Protein AF-A0A6P9B3M9-F1 (afdb_monomer_lite)

Radius of gyration: 14.16 Å; chains: 1; bounding box: 29×33×42 Å

Secondary structure (DSSP, 8-state):
-HHHHHHHHHHH-THHHHHTHHHHHHHHT-HHHHHHSHHHHHHHHHHHHHH-STTT-TT--HHHHHHHHHHHHHHHHHHHHS--SSS--SS-HHHHHHHHHHHHHHHHHHHTT--

Structure (mmCIF, N/CA/C/O backbone):
data_AF-A0A6P9B3M9-F1
#
_entry.id   AF-A0A6P9B3M9-F1
#
loop_
_atom_site.group_PDB
_atom_site.id
_atom_site.type_symbol
_atom_site.label_atom_id
_atom_site.label_alt_id
_atom_site.label_comp_id
_atom_site.label_asym_id
_atom_site.label_entity_id
_atom_site.label_seq_id
_atom_site.pdbx_PDB_ins_code
_atom_site.Cartn_x
_atom_site.Cartn_y
_atom_site.Cartn_z
_atom_site.occupancy
_atom_site.B_iso_or_equiv
_atom_site.auth_seq_id
_atom_site.auth_comp_id
_atom_site.auth_asym_id
_atom_site.auth_atom_id
_atom_site.pdbx_PDB_model_num
ATOM 1 N N . VAL A 1 1 ? 3.257 -17.652 -7.568 1.00 60.25 1 VAL A N 1
ATOM 2 C CA . VAL A 1 1 ? 2.588 -18.557 -6.595 1.00 60.25 1 VAL A CA 1
ATOM 3 C C . VAL A 1 1 ? 2.584 -17.976 -5.185 1.00 60.25 1 VAL A C 1
ATOM 5 O O . VAL A 1 1 ? 1.519 -17.870 -4.600 1.00 60.25 1 VAL A O 1
ATOM 8 N N . MET A 1 2 ? 3.729 -17.547 -4.640 1.00 64.69 2 MET A N 1
ATOM 9 C CA . MET A 1 2 ? 3.788 -16.982 -3.279 1.00 64.69 2 MET A CA 1
ATOM 10 C C . MET A 1 2 ? 3.054 -15.631 -3.141 1.00 64.69 2 MET A C 1
ATOM 12 O O . MET A 1 2 ? 2.396 -15.387 -2.139 1.00 64.69 2 MET A O 1
ATOM 16 N N . SER A 1 3 ? 3.087 -14.781 -4.171 1.00 65.94 3 SER A N 1
ATOM 17 C CA . SER A 1 3 ? 2.449 -13.453 -4.155 1.00 65.94 3 SER A CA 1
ATOM 18 C C . SER A 1 3 ? 0.925 -13.525 -3.988 1.00 65.94 3 SER A C 1
ATOM 20 O O . SER A 1 3 ? 0.353 -12.788 -3.195 1.00 65.94 3 SER A O 1
ATOM 22 N N . SER A 1 4 ? 0.264 -14.476 -4.655 1.00 71.69 4 SER A N 1
ATOM 23 C CA . SER A 1 4 ? -1.181 -14.702 -4.514 1.00 71.69 4 SER A CA 1
ATOM 24 C C . SER A 1 4 ? -1.558 -15.312 -3.159 1.00 71.69 4 SER A C 1
ATOM 26 O O . SER A 1 4 ? -2.659 -15.086 -2.668 1.00 71.69 4 SER A O 1
ATOM 28 N N . GLN A 1 5 ? -0.646 -16.058 -2.526 1.00 82.94 5 GLN A N 1
ATOM 29 C CA . GLN A 1 5 ? -0.854 -16.607 -1.181 1.00 82.94 5 GLN A CA 1
ATOM 30 C C . GLN A 1 5 ? -0.875 -15.499 -0.120 1.00 82.94 5 GLN A C 1
ATOM 32 O O . GLN A 1 5 ? -1.612 -15.618 0.853 1.00 82.94 5 GLN A O 1
ATOM 37 N N . LEU A 1 6 ? -0.148 -14.393 -0.332 1.00 83.06 6 LEU A N 1
ATOM 38 C CA . LEU A 1 6 ? -0.166 -13.244 0.579 1.00 83.06 6 LEU A CA 1
ATOM 39 C C . LEU A 1 6 ? -1.572 -12.641 0.709 1.00 83.06 6 LEU A C 1
ATOM 41 O O . LEU A 1 6 ? -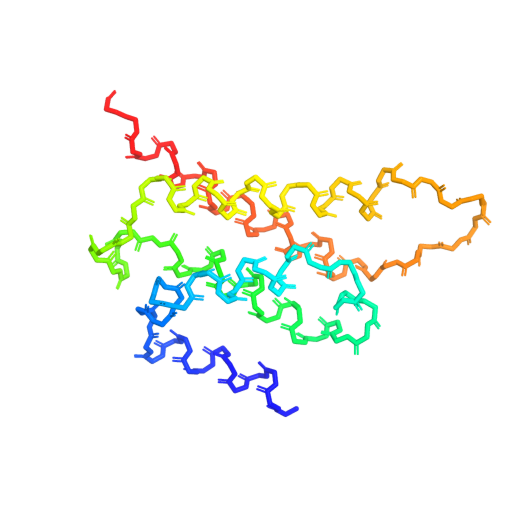2.014 -12.353 1.814 1.00 83.06 6 LEU A O 1
ATOM 45 N N . GLN A 1 7 ? -2.304 -12.507 -0.400 1.00 83.50 7 GLN A N 1
ATOM 46 C CA . GLN A 1 7 ? -3.688 -12.022 -0.361 1.00 83.50 7 GLN A CA 1
ATOM 47 C C . GLN A 1 7 ? -4.606 -12.970 0.410 1.00 83.50 7 GLN A C 1
ATOM 49 O O . GLN A 1 7 ? -5.428 -12.517 1.201 1.00 83.50 7 GLN A O 1
ATOM 54 N N . VAL A 1 8 ? -4.456 -14.282 0.208 1.00 87.81 8 VAL A N 1
ATOM 55 C CA . VAL A 1 8 ? -5.232 -15.288 0.947 1.00 87.81 8 VAL A CA 1
ATOM 56 C C . VAL A 1 8 ? -4.920 -15.213 2.442 1.00 87.81 8 VAL A C 1
ATOM 58 O O . VAL A 1 8 ? -5.843 -15.216 3.255 1.00 87.81 8 VAL A O 1
ATOM 61 N N . LEU A 1 9 ? -3.642 -15.072 2.797 1.00 88.62 9 LEU A N 1
ATOM 62 C CA . LEU A 1 9 ? -3.191 -14.938 4.177 1.00 88.62 9 LEU A CA 1
ATOM 63 C C . LEU A 1 9 ? -3.758 -13.674 4.834 1.00 88.62 9 LEU A C 1
ATOM 65 O O . LEU A 1 9 ? -4.372 -13.769 5.892 1.00 88.62 9 LEU A O 1
ATOM 69 N N . CYS A 1 10 ? -3.616 -12.507 4.200 1.00 88.75 10 CYS A N 1
ATOM 70 C CA . CYS A 1 10 ? -4.155 -11.253 4.732 1.00 88.75 10 CYS A CA 1
ATOM 71 C C . CYS A 1 10 ? -5.688 -11.267 4.801 1.00 88.75 10 CYS A C 1
ATOM 73 O O . CYS A 1 10 ? -6.262 -10.664 5.698 1.00 88.75 10 CYS A O 1
ATOM 75 N N . LYS A 1 11 ? -6.368 -12.004 3.916 1.00 89.75 11 LYS A N 1
ATOM 76 C CA . LYS A 1 11 ? -7.819 -12.201 4.013 1.00 89.75 11 LYS A CA 1
ATOM 77 C C . LYS A 1 11 ? -8.220 -13.022 5.24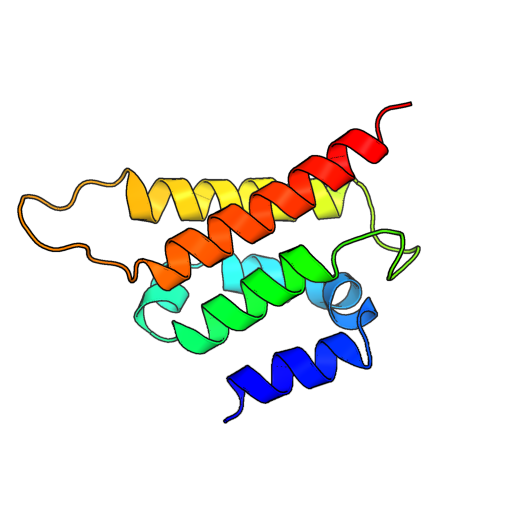2 1.00 89.75 11 LYS A C 1
ATO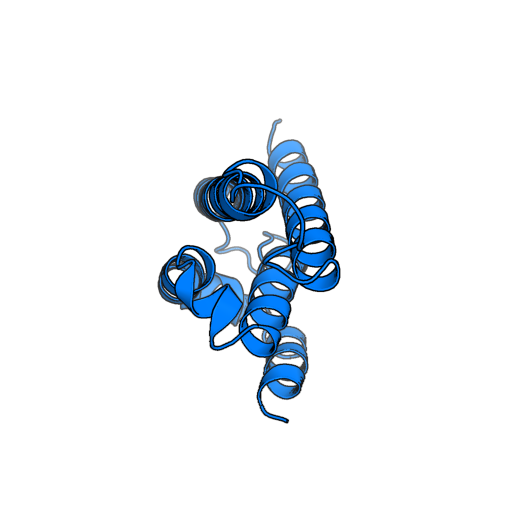M 79 O O . LYS A 1 11 ? -9.266 -12.758 5.825 1.00 89.75 11 LYS A O 1
ATOM 84 N N . GLN A 1 12 ? -7.425 -14.022 5.618 1.00 92.44 12 GLN A N 1
ATOM 85 C CA . GLN A 1 12 ? -7.673 -14.845 6.809 1.00 92.44 12 GLN A CA 1
ATOM 86 C C . GLN A 1 12 ? -7.242 -14.142 8.102 1.00 92.44 12 GLN A C 1
ATOM 88 O O . GLN A 1 12 ? -7.894 -14.290 9.133 1.00 92.44 12 GLN A O 1
ATOM 93 N N . HIS A 1 13 ? -6.168 -13.357 8.035 1.00 92.81 13 HIS A N 1
ATOM 94 C CA . HIS A 1 13 ? -5.548 -12.683 9.171 1.00 92.81 13 HIS A CA 1
ATOM 95 C C . HIS A 1 13 ? -5.227 -11.221 8.817 1.00 92.81 13 HIS A C 1
ATOM 97 O O . HIS A 1 13 ? -4.059 -10.866 8.635 1.00 92.81 13 HIS A O 1
ATOM 103 N N . PRO A 1 14 ? -6.245 -10.349 8.705 1.00 91.75 14 PRO A N 1
ATOM 104 C CA . PRO A 1 14 ? -6.045 -8.966 8.265 1.00 91.75 14 PRO A CA 1
ATOM 105 C C . PRO A 1 14 ? -5.236 -8.131 9.268 1.00 91.75 14 PRO A C 1
ATOM 107 O O . PRO A 1 14 ? -4.547 -7.192 8.870 1.00 91.75 14 PRO A O 1
ATOM 110 N N . SER A 1 15 ? -5.222 -8.531 10.544 1.00 92.25 15 SER A N 1
ATOM 111 C CA . SER A 1 15 ? -4.377 -7.946 11.592 1.00 92.25 15 SER A CA 1
ATOM 112 C C . SER A 1 15 ? -2.883 -7.979 11.261 1.00 92.25 15 SER A C 1
ATOM 114 O O . SER A 1 15 ? -2.144 -7.112 11.721 1.00 92.25 15 SER A O 1
ATOM 116 N N . LEU A 1 16 ? -2.425 -8.915 10.419 1.00 93.94 16 LEU A N 1
ATOM 117 C CA . LEU A 1 16 ? -1.017 -9.008 10.019 1.00 93.94 16 LEU A CA 1
ATOM 118 C C . LEU A 1 16 ? -0.512 -7.733 9.335 1.00 93.94 16 LEU A C 1
ATOM 120 O O . LEU A 1 16 ? 0.663 -7.404 9.464 1.00 93.94 16 LEU A O 1
ATOM 124 N N . VAL A 1 17 ? -1.379 -6.998 8.631 1.00 94.31 17 VAL A N 1
ATOM 125 C CA . VAL A 1 17 ? -0.995 -5.732 7.983 1.00 94.31 17 VAL A CA 1
ATOM 126 C C . VAL A 1 17 ? -0.654 -4.658 9.018 1.00 94.31 17 VAL A C 1
ATOM 128 O O . VAL A 1 17 ? 0.266 -3.866 8.815 1.00 94.31 17 VAL A O 1
ATOM 131 N N . VAL A 1 18 ? -1.357 -4.664 10.149 1.00 93.44 18 VAL A N 1
ATOM 132 C CA . VAL A 1 18 ? -1.136 -3.735 11.261 1.00 93.44 18 VAL A CA 1
ATOM 133 C C . VAL A 1 18 ? 0.046 -4.184 12.116 1.00 93.44 18 VAL A C 1
ATOM 135 O O . VAL A 1 18 ? 0.880 -3.360 12.484 1.00 93.44 18 VAL A O 1
ATOM 138 N N . GLU A 1 19 ? 0.168 -5.484 12.386 1.00 93.75 19 GLU A N 1
ATOM 139 C CA . GLU A 1 19 ? 1.269 -6.054 13.175 1.00 93.75 19 GLU A CA 1
ATOM 140 C C . GLU A 1 19 ? 2.629 -5.921 12.482 1.00 93.75 19 GLU A C 1
ATOM 142 O O . GLU A 1 19 ? 3.631 -5.617 13.128 1.00 93.75 19 GLU A O 1
ATOM 147 N N . LEU A 1 20 ? 2.674 -6.120 11.162 1.00 95.06 20 LEU A N 1
ATOM 148 C CA . LEU A 1 20 ? 3.905 -6.083 10.369 1.00 95.06 20 LEU A CA 1
ATOM 149 C C . LEU A 1 20 ? 4.147 -4.727 9.701 1.00 95.06 20 LEU A C 1
ATOM 151 O O . LEU A 1 20 ? 4.948 -4.636 8.768 1.00 95.06 20 LEU A O 1
ATOM 155 N N . SER A 1 21 ? 3.478 -3.664 10.150 1.00 94.50 21 SER A N 1
ATOM 156 C CA . SER A 1 21 ? 3.437 -2.404 9.404 1.00 94.50 21 SER A CA 1
ATOM 157 C C . SER A 1 21 ? 4.809 -1.824 9.104 1.00 94.50 21 SER A C 1
ATOM 159 O O . SER A 1 21 ? 5.029 -1.340 8.003 1.00 94.50 21 SER A O 1
ATOM 161 N N . LYS A 1 22 ? 5.754 -1.916 10.046 1.00 95.56 22 LYS A N 1
ATOM 162 C CA . LYS A 1 22 ? 7.123 -1.432 9.850 1.00 95.56 22 LYS A CA 1
ATOM 163 C C . LYS A 1 22 ? 7.804 -2.140 8.675 1.00 95.56 22 LYS A C 1
ATOM 165 O O . LYS A 1 22 ? 8.321 -1.486 7.778 1.00 95.56 22 LYS A O 1
ATOM 170 N N . THR A 1 23 ? 7.752 -3.469 8.652 1.00 96.50 23 THR A N 1
ATOM 171 C CA . THR A 1 23 ? 8.332 -4.277 7.571 1.00 96.50 23 THR A CA 1
ATOM 172 C C . THR A 1 23 ? 7.632 -4.015 6.241 1.00 96.50 23 THR A C 1
ATOM 174 O O . THR A 1 23 ? 8.283 -3.951 5.199 1.00 96.50 23 THR A O 1
ATOM 177 N N . LEU A 1 24 ? 6.308 -3.841 6.266 1.00 96.56 24 LEU A N 1
ATOM 178 C CA . LEU A 1 24 ? 5.535 -3.528 5.068 1.00 96.56 24 LEU A CA 1
ATOM 179 C C . LEU A 1 24 ? 5.874 -2.137 4.522 1.00 96.56 24 LEU A C 1
ATOM 181 O O . LEU A 1 24 ? 6.069 -2.026 3.317 1.00 96.56 24 LEU A O 1
ATOM 185 N N . LEU A 1 25 ? 6.022 -1.128 5.387 1.00 96.94 25 LEU A N 1
ATOM 186 C CA . LEU A 1 25 ? 6.442 0.232 5.031 1.00 96.94 25 LEU A CA 1
ATOM 187 C C . LEU A 1 25 ? 7.835 0.250 4.401 1.00 96.94 25 LEU A C 1
ATOM 189 O O . LEU A 1 25 ? 8.015 0.821 3.327 1.00 96.94 25 LEU A O 1
ATOM 193 N N . GLU A 1 26 ? 8.810 -0.410 5.031 1.00 97.25 26 GLU A N 1
ATOM 194 C CA . GLU A 1 26 ? 10.177 -0.529 4.502 1.00 97.25 26 GLU A CA 1
ATOM 195 C C . GLU A 1 26 ? 10.174 -1.185 3.112 1.00 97.25 26 GLU A C 1
ATOM 197 O O . GLU A 1 26 ? 10.825 -0.713 2.174 1.00 97.25 26 GLU A O 1
ATOM 202 N N . PHE A 1 27 ? 9.391 -2.255 2.949 1.00 97.44 27 PHE A N 1
ATOM 203 C CA . PHE A 1 27 ? 9.274 -2.950 1.674 1.00 97.44 27 PHE A CA 1
ATOM 204 C C . PHE A 1 27 ? 8.584 -2.096 0.600 1.00 97.44 27 PHE A C 1
ATOM 206 O O . PHE A 1 27 ? 9.085 -2.025 -0.529 1.00 97.44 27 PHE A O 1
ATOM 213 N N . SER A 1 28 ? 7.458 -1.455 0.931 1.00 96.75 28 SER A N 1
ATOM 214 C CA . SER A 1 28 ? 6.666 -0.654 -0.008 1.00 96.75 28 SER A CA 1
ATOM 215 C C . SER A 1 28 ? 7.329 0.673 -0.370 1.00 96.75 28 SER A C 1
ATOM 217 O O . SER A 1 28 ? 7.103 1.162 -1.473 1.00 96.75 28 SER A O 1
ATOM 219 N N . GLY A 1 29 ? 8.169 1.220 0.512 1.00 96.31 29 GLY A N 1
ATOM 220 C CA . GLY A 1 29 ? 8.945 2.447 0.300 1.00 96.31 29 GLY A CA 1
ATOM 221 C C . GLY A 1 29 ? 10.265 2.256 -0.457 1.00 96.31 29 GLY A C 1
ATOM 222 O O . GLY A 1 29 ? 11.056 3.186 -0.553 1.00 96.31 29 GLY A O 1
ATOM 223 N N . THR A 1 30 ? 10.548 1.056 -0.974 1.00 94.88 30 THR A N 1
ATOM 224 C CA . THR A 1 30 ? 11.800 0.762 -1.685 1.00 94.88 30 THR A CA 1
ATOM 225 C C . THR A 1 30 ? 11.559 0.601 -3.189 1.00 94.88 30 THR A C 1
ATOM 227 O O . THR A 1 30 ? 11.004 -0.401 -3.643 1.00 94.88 30 THR A O 1
ATOM 230 N N . VAL A 1 31 ? 12.063 1.538 -3.996 1.00 90.56 31 VAL A N 1
ATOM 231 C CA . VAL A 1 31 ? 11.893 1.583 -5.469 1.00 90.56 31 VAL A CA 1
ATOM 232 C C . VAL A 1 31 ? 12.384 0.327 -6.176 1.00 90.56 31 VAL A C 1
ATOM 234 O O . VAL A 1 31 ? 11.742 -0.167 -7.105 1.00 90.56 31 VAL A O 1
ATOM 237 N N . SER A 1 32 ? 13.510 -0.234 -5.735 1.00 91.31 32 SER A N 1
ATOM 238 C CA . SER A 1 32 ? 14.064 -1.442 -6.351 1.00 91.31 32 SER A CA 1
ATOM 239 C C . SER A 1 32 ? 13.138 -2.654 -6.202 1.00 91.31 32 SER A C 1
ATOM 241 O O . SER A 1 32 ? 13.178 -3.544 -7.054 1.00 91.31 32 SER A O 1
ATOM 243 N N . ASN A 1 33 ? 12.250 -2.691 -5.197 1.00 94.81 33 ASN A N 1
ATOM 244 C CA . ASN A 1 33 ? 11.252 -3.757 -5.060 1.00 94.81 33 ASN A CA 1
ATOM 245 C C . ASN A 1 33 ? 10.169 -3.676 -6.143 1.00 94.81 33 ASN A C 1
ATOM 247 O O . ASN A 1 33 ? 9.660 -4.719 -6.544 1.00 94.81 33 ASN A O 1
ATOM 251 N N . ILE A 1 34 ? 9.868 -2.488 -6.676 1.00 92.69 34 ILE A N 1
ATOM 252 C CA . ILE A 1 34 ? 8.949 -2.348 -7.815 1.00 92.69 34 ILE A CA 1
ATOM 253 C C . ILE A 1 34 ? 9.538 -3.046 -9.044 1.00 92.69 34 ILE A C 1
ATOM 255 O O . ILE A 1 34 ? 8.838 -3.772 -9.737 1.00 92.69 34 ILE A O 1
ATOM 259 N N . GLN A 1 35 ? 10.840 -2.875 -9.282 1.00 89.12 35 GLN A N 1
ATOM 260 C CA . GLN A 1 35 ? 11.521 -3.414 -10.466 1.00 89.12 35 GLN A CA 1
ATOM 261 C C . GLN A 1 35 ? 11.851 -4.905 -10.331 1.00 89.12 35 GLN A C 1
ATOM 263 O O . GLN A 1 35 ? 11.740 -5.660 -11.289 1.00 89.12 35 GLN A O 1
ATOM 268 N N . THR A 1 36 ? 12.285 -5.334 -9.144 1.00 91.88 36 THR A N 1
ATOM 269 C CA . THR A 1 36 ? 12.796 -6.699 -8.921 1.00 91.88 36 THR A CA 1
ATOM 270 C C . THR A 1 36 ? 11.740 -7.666 -8.393 1.00 91.88 36 THR A C 1
ATOM 272 O O . THR A 1 36 ? 11.921 -8.879 -8.487 1.00 91.88 36 THR A O 1
ATOM 275 N N . LYS A 1 37 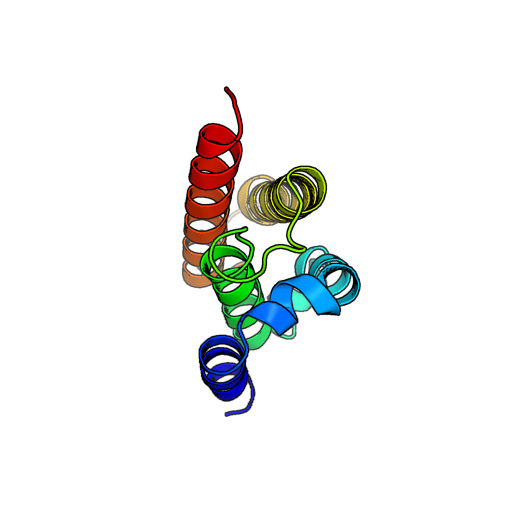? 10.649 -7.152 -7.810 1.00 94.50 37 LYS A N 1
ATOM 276 C CA . LYS A 1 37 ? 9.617 -7.934 -7.113 1.00 94.50 37 LYS A CA 1
ATOM 277 C C . LYS A 1 37 ? 8.209 -7.403 -7.412 1.00 94.50 37 LYS A C 1
ATOM 279 O O . LYS A 1 37 ? 7.361 -7.425 -6.522 1.00 94.50 37 LYS A O 1
ATOM 284 N N . GLU A 1 38 ? 7.955 -6.954 -8.647 1.00 93.25 38 GLU A N 1
ATOM 285 C CA . GLU A 1 38 ? 6.726 -6.239 -9.046 1.00 93.25 38 GLU A CA 1
ATOM 286 C C . GLU A 1 38 ? 5.441 -6.916 -8.547 1.00 93.25 38 GLU A C 1
ATOM 288 O O . GLU A 1 38 ? 4.615 -6.281 -7.895 1.00 93.25 38 GLU A O 1
ATOM 293 N N . ASP A 1 39 ? 5.280 -8.222 -8.789 1.00 93.62 39 ASP A N 1
ATOM 294 C CA . ASP A 1 39 ? 4.085 -8.932 -8.336 1.00 93.62 39 ASP A CA 1
ATOM 295 C C . ASP A 1 39 ? 3.951 -8.884 -6.814 1.00 93.62 39 ASP A C 1
ATOM 297 O O . ASP A 1 39 ? 2.880 -8.569 -6.306 1.00 93.62 39 ASP A O 1
ATOM 301 N N . LEU A 1 40 ? 5.012 -9.169 -6.056 1.00 94.81 40 LEU A N 1
ATOM 302 C CA . LEU A 1 40 ? 4.938 -9.111 -4.595 1.00 94.81 40 LEU A CA 1
ATOM 303 C C . LEU A 1 40 ? 4.633 -7.687 -4.111 1.00 94.81 40 LEU A C 1
ATOM 305 O O . LEU A 1 40 ? 3.801 -7.522 -3.223 1.00 94.81 40 LEU A O 1
ATOM 309 N N . TYR A 1 41 ? 5.242 -6.679 -4.738 1.00 95.81 41 TYR A N 1
ATOM 310 C CA . TYR A 1 41 ? 4.963 -5.267 -4.488 1.00 95.81 41 TYR A CA 1
ATOM 311 C C . TYR A 1 41 ? 3.480 -4.942 -4.653 1.00 95.81 41 TYR A C 1
ATOM 313 O O . TYR A 1 41 ? 2.857 -4.419 -3.731 1.00 95.81 41 TYR A O 1
ATOM 321 N N . ILE A 1 42 ? 2.887 -5.347 -5.776 1.00 95.81 42 ILE A N 1
ATOM 322 C CA . ILE A 1 42 ? 1.457 -5.178 -6.046 1.00 95.81 42 ILE A CA 1
ATOM 323 C C . ILE A 1 42 ? 0.601 -5.810 -4.942 1.00 95.81 42 ILE A C 1
ATOM 325 O O . ILE A 1 42 ? -0.336 -5.178 -4.458 1.00 95.81 42 ILE A O 1
ATOM 329 N N . HIS A 1 43 ? 0.904 -7.041 -4.525 1.00 95.38 43 HIS A N 1
ATOM 330 C CA . HIS A 1 43 ? 0.089 -7.728 -3.518 1.00 95.38 43 HIS A CA 1
ATOM 331 C C . HIS A 1 43 ? 0.244 -7.097 -2.125 1.00 95.38 43 HIS A C 1
ATOM 333 O O . HIS A 1 43 ? -0.749 -7.000 -1.406 1.00 95.38 43 HIS A O 1
ATOM 339 N N . VAL A 1 44 ? 1.443 -6.622 -1.766 1.00 96.50 44 VAL A N 1
ATOM 340 C CA . VAL A 1 44 ? 1.688 -5.897 -0.507 1.00 96.50 44 VAL A CA 1
ATOM 341 C C . VAL A 1 44 ? 0.934 -4.569 -0.485 1.00 96.50 44 VAL A C 1
ATOM 343 O O . VAL A 1 44 ? 0.176 -4.324 0.449 1.00 96.50 44 VAL A O 1
ATOM 346 N N . VAL A 1 45 ? 1.083 -3.736 -1.519 1.00 97.31 45 VAL A N 1
ATOM 347 C CA . VAL A 1 45 ? 0.397 -2.434 -1.603 1.00 97.31 45 VAL A CA 1
ATOM 348 C C . VAL A 1 45 ? -1.119 -2.613 -1.595 1.00 97.31 45 VAL A C 1
ATOM 350 O O . VAL A 1 45 ? -1.827 -1.891 -0.893 1.00 97.31 45 VAL A O 1
ATOM 353 N N . TRP A 1 46 ? -1.623 -3.614 -2.319 1.00 96.38 46 TRP A N 1
ATOM 354 C CA . TRP A 1 46 ? -3.041 -3.951 -2.284 1.00 96.38 46 TRP A CA 1
ATOM 355 C C . TRP A 1 46 ? -3.499 -4.336 -0.871 1.00 96.38 46 TRP A C 1
ATOM 357 O O . TRP A 1 46 ? -4.513 -3.821 -0.410 1.00 96.38 46 TRP A O 1
ATOM 367 N N . ALA A 1 47 ? -2.746 -5.187 -0.164 1.00 96.31 47 ALA A N 1
ATOM 368 C CA . ALA A 1 47 ? -3.090 -5.616 1.191 1.00 96.31 47 ALA A CA 1
ATOM 369 C C . ALA A 1 47 ? -3.066 -4.455 2.198 1.00 96.31 47 ALA A C 1
ATOM 371 O O . ALA A 1 47 ? -3.952 -4.380 3.046 1.00 96.31 47 ALA A O 1
ATOM 372 N N . ILE A 1 48 ? -2.111 -3.526 2.074 1.00 96.50 48 ILE A N 1
ATOM 373 C CA . ILE A 1 48 ? -2.077 -2.287 2.867 1.00 96.50 48 ILE A CA 1
ATOM 374 C C . ILE A 1 48 ? -3.365 -1.491 2.636 1.00 96.50 48 ILE A C 1
ATOM 376 O O . ILE A 1 48 ? -4.095 -1.203 3.584 1.00 96.50 48 ILE A O 1
ATOM 380 N N . GLY A 1 49 ? -3.686 -1.194 1.373 1.00 95.94 49 GLY A N 1
ATOM 381 C CA . GLY A 1 49 ? -4.895 -0.453 1.022 1.00 95.94 49 GLY A CA 1
ATOM 382 C C . GLY A 1 49 ? -6.180 -1.154 1.468 1.00 95.94 49 GLY A C 1
ATOM 383 O O . GLY A 1 49 ? -7.138 -0.494 1.857 1.00 95.94 49 GLY A O 1
ATOM 384 N N . GLU A 1 50 ? -6.218 -2.485 1.462 1.00 95.19 50 GLU A N 1
ATOM 385 C CA . GLU A 1 50 ? -7.397 -3.254 1.865 1.00 95.19 50 GLU A CA 1
ATOM 386 C C . GLU A 1 50 ? -7.568 -3.315 3.388 1.00 95.19 50 GLU A C 1
ATOM 388 O O . GLU A 1 50 ? -8.668 -3.059 3.878 1.00 95.19 50 GLU A O 1
ATOM 393 N N . TYR A 1 51 ? -6.496 -3.580 4.140 1.00 94.94 51 TYR A N 1
ATOM 394 C CA . TYR A 1 51 ? -6.598 -4.018 5.537 1.00 94.94 51 TYR A CA 1
ATOM 395 C C . TYR A 1 51 ? -6.032 -3.048 6.578 1.00 94.94 51 TYR A C 1
ATOM 397 O O . TYR A 1 51 ? -6.316 -3.230 7.761 1.00 94.94 51 TYR A O 1
ATOM 405 N N . ALA A 1 52 ? -5.296 -1.998 6.194 1.00 93.44 52 ALA A N 1
ATOM 406 C CA . ALA A 1 52 ? -4.901 -0.939 7.129 1.00 93.44 52 ALA A CA 1
ATOM 407 C C . ALA A 1 52 ? -6.128 -0.082 7.502 1.00 93.44 52 ALA A C 1
ATOM 409 O O . ALA A 1 52 ? -6.426 0.938 6.872 1.00 93.44 52 ALA A O 1
ATOM 410 N N . SER A 1 53 ? -6.913 -0.565 8.464 1.00 89.81 53 SER A N 1
ATOM 411 C CA . SER A 1 53 ? -8.127 0.081 8.958 1.00 89.81 53 SER A CA 1
ATOM 412 C C . SER A 1 53 ? -8.489 -0.414 10.357 1.00 89.81 53 SER A C 1
ATOM 414 O O . SER A 1 53 ? -8.374 -1.605 10.657 1.00 89.81 53 SER A O 1
ATOM 416 N N . VAL A 1 54 ? -9.046 0.488 11.168 1.00 88.06 54 VAL A N 1
ATOM 417 C CA . VAL A 1 54 ? -9.613 0.196 12.496 1.00 88.06 54 VAL A CA 1
ATOM 418 C C . VAL A 1 54 ? -10.728 -0.855 12.473 1.00 88.06 54 VAL A C 1
ATOM 420 O O . VAL A 1 54 ? -10.980 -1.508 13.484 1.00 88.06 54 VAL A O 1
ATOM 423 N N . THR A 1 55 ? -11.392 -1.042 11.326 1.00 87.50 55 THR A N 1
ATOM 424 C CA . THR A 1 55 ? -12.451 -2.051 11.155 1.00 87.50 55 THR A CA 1
ATOM 425 C C . THR A 1 55 ? -11.904 -3.476 11.118 1.00 87.50 55 THR A C 1
ATOM 427 O O . THR A 1 55 ? -12.607 -4.408 11.504 1.00 87.50 55 THR A O 1
ATOM 430 N N . HIS A 1 56 ? -10.651 -3.644 10.687 1.00 88.38 56 HIS A N 1
ATOM 431 C CA . HIS A 1 56 ? -9.978 -4.936 10.589 1.00 88.38 56 HIS A CA 1
ATOM 432 C C . HIS A 1 56 ? -9.110 -5.233 11.815 1.00 88.38 56 HIS A C 1
ATOM 434 O O . HIS A 1 56 ? -8.984 -6.392 12.209 1.00 88.38 56 HIS A O 1
ATOM 440 N N . ASP A 1 57 ? -8.536 -4.200 12.437 1.00 90.25 57 ASP A N 1
ATOM 441 C CA . ASP A 1 57 ? -7.787 -4.316 13.685 1.00 90.25 57 ASP A CA 1
ATOM 442 C C . ASP A 1 57 ? -7.876 -3.016 14.493 1.00 90.25 57 ASP A C 1
ATOM 444 O O . ASP A 1 57 ? -7.454 -1.953 14.039 1.00 90.25 57 ASP A O 1
ATOM 448 N N . LYS A 1 58 ? -8.370 -3.107 15.732 1.00 88.38 58 LYS A N 1
ATOM 449 C CA . LYS A 1 58 ? -8.527 -1.955 16.637 1.00 88.38 58 LYS A CA 1
ATOM 450 C C . LYS A 1 58 ? -7.200 -1.305 17.038 1.00 88.38 58 LYS A C 1
ATOM 452 O O . LYS A 1 58 ? -7.215 -0.191 17.552 1.00 88.38 58 LYS A O 1
ATOM 457 N N . ARG A 1 59 ? -6.071 -1.995 16.847 1.00 91.06 59 ARG A N 1
ATOM 458 C CA . ARG A 1 59 ? -4.723 -1.453 17.079 1.00 91.06 59 ARG A CA 1
ATOM 459 C C . ARG A 1 59 ? -4.260 -0.530 15.953 1.00 91.06 59 ARG A C 1
ATOM 461 O O . ARG A 1 59 ? -3.258 0.153 16.131 1.00 91.06 59 ARG A O 1
ATOM 468 N N . CYS A 1 60 ? -4.950 -0.518 14.809 1.00 90.62 60 CYS A N 1
ATOM 469 C CA . CYS A 1 60 ? -4.620 0.373 13.706 1.00 90.62 60 CYS A CA 1
ATOM 470 C C . CYS A 1 60 ? -4.823 1.827 14.140 1.00 90.62 60 CYS A C 1
ATOM 472 O O . CYS A 1 60 ? -5.909 2.196 14.586 1.00 90.62 60 CYS A O 1
ATOM 474 N N . THR A 1 61 ? -3.787 2.653 14.025 1.00 90.69 61 THR A N 1
ATOM 475 C CA . THR A 1 61 ? -3.856 4.066 14.413 1.00 90.69 61 THR A CA 1
ATOM 476 C C . THR A 1 61 ? -3.953 4.968 13.188 1.00 90.69 61 THR A C 1
ATOM 478 O O . THR A 1 61 ? -3.502 4.619 12.097 1.00 90.69 61 THR A O 1
ATOM 481 N N . VAL A 1 62 ? -4.508 6.167 13.378 1.00 89.94 62 VAL A N 1
ATOM 482 C CA . VAL A 1 62 ? -4.553 7.207 12.334 1.00 89.94 62 VAL A CA 1
ATOM 483 C C . VAL A 1 62 ? -3.147 7.536 11.833 1.00 89.94 62 VAL A C 1
ATOM 485 O O . VAL A 1 62 ? -2.915 7.631 10.634 1.00 89.94 62 VAL A O 1
ATOM 488 N N . GLU A 1 63 ? -2.190 7.640 12.755 1.00 91.00 63 GLU A N 1
ATOM 489 C CA . GLU A 1 63 ? -0.780 7.889 12.449 1.00 91.00 63 GLU A CA 1
ATOM 490 C C . GLU A 1 63 ? -0.190 6.799 11.545 1.00 91.00 63 GLU A C 1
ATOM 492 O O . GLU A 1 63 ? 0.506 7.100 10.578 1.00 91.00 63 GLU A O 1
ATOM 497 N N . GLN A 1 64 ? -0.521 5.531 11.797 1.00 91.38 64 GLN A N 1
ATOM 498 C CA . GLN A 1 64 ? -0.061 4.410 10.981 1.00 91.38 64 GLN A CA 1
ATOM 499 C C . GLN A 1 64 ? -0.686 4.430 9.577 1.00 91.38 64 GLN A C 1
ATOM 501 O O . GLN A 1 64 ? 0.017 4.182 8.598 1.00 91.38 64 GLN A O 1
ATOM 506 N N . ILE A 1 65 ? -1.979 4.761 9.462 1.00 93.62 65 ILE A N 1
ATOM 507 C CA . ILE A 1 65 ? -2.670 4.933 8.171 1.00 93.62 65 ILE A CA 1
ATOM 508 C C . ILE A 1 65 ? -2.027 6.071 7.369 1.00 93.62 65 ILE A C 1
ATOM 510 O O . ILE A 1 65 ? -1.717 5.879 6.193 1.00 93.62 65 ILE A O 1
ATOM 514 N N . ASN A 1 66 ? -1.771 7.216 8.006 1.00 93.88 66 ASN A N 1
ATOM 515 C CA . ASN A 1 66 ? -1.116 8.360 7.367 1.00 93.88 66 ASN A CA 1
ATOM 516 C C . ASN A 1 66 ? 0.318 8.022 6.949 1.00 93.88 66 ASN A C 1
ATOM 518 O O . ASN A 1 66 ? 0.706 8.313 5.828 1.00 93.88 66 ASN A O 1
ATOM 522 N N . THR A 1 67 ? 1.069 7.299 7.781 1.00 95.81 67 THR A N 1
ATOM 523 C CA . THR A 1 67 ? 2.427 6.861 7.422 1.00 95.81 67 THR A CA 1
ATOM 524 C C . THR A 1 67 ? 2.418 5.967 6.176 1.00 95.81 67 THR A C 1
ATOM 526 O O . THR A 1 67 ? 3.268 6.113 5.299 1.00 95.81 67 THR A O 1
ATOM 529 N N . PHE A 1 68 ? 1.450 5.049 6.058 1.00 97.19 68 PHE A N 1
ATOM 530 C CA . PHE A 1 68 ? 1.277 4.277 4.824 1.00 97.19 68 PHE A CA 1
ATOM 531 C C . PHE A 1 68 ? 0.907 5.164 3.638 1.00 97.19 68 PHE A C 1
ATOM 533 O O . PHE A 1 68 ? 1.440 4.954 2.550 1.00 97.19 68 PHE A O 1
ATOM 540 N N . PHE A 1 69 ? 0.009 6.130 3.831 1.00 96.81 69 PHE A N 1
ATOM 541 C CA . PHE A 1 69 ? -0.389 7.060 2.781 1.00 96.81 69 PHE A CA 1
ATOM 542 C C . PHE A 1 69 ? 0.819 7.840 2.252 1.00 96.81 69 PHE A C 1
ATOM 544 O O . PHE A 1 69 ? 1.114 7.749 1.064 1.00 96.81 69 PHE A O 1
ATOM 551 N N . ASP A 1 70 ? 1.566 8.501 3.135 1.00 96.44 70 ASP A N 1
ATOM 552 C CA . ASP A 1 70 ? 2.707 9.349 2.781 1.00 96.44 70 ASP A CA 1
ATOM 553 C C . ASP A 1 70 ? 3.782 8.558 2.023 1.00 96.44 70 ASP A C 1
ATOM 555 O O . ASP A 1 70 ? 4.288 8.997 0.987 1.00 96.44 70 ASP A O 1
ATOM 559 N N . VAL A 1 71 ? 4.106 7.347 2.497 1.00 97.81 71 VAL A N 1
ATOM 560 C CA . VAL A 1 71 ? 5.088 6.481 1.830 1.00 97.81 71 VAL A CA 1
ATOM 561 C C . VAL A 1 71 ? 4.593 6.054 0.451 1.00 97.81 71 VAL A C 1
ATOM 563 O O . VAL A 1 71 ? 5.340 6.152 -0.521 1.00 97.81 71 VAL A O 1
ATOM 566 N N . LEU A 1 72 ? 3.351 5.582 0.325 1.00 97.75 72 LEU A N 1
ATOM 567 C CA . LEU A 1 72 ? 2.825 5.139 -0.970 1.00 97.75 72 LEU A CA 1
ATOM 568 C C . LEU A 1 72 ? 2.639 6.304 -1.954 1.00 97.75 72 LEU A C 1
ATOM 570 O O . LEU A 1 72 ? 2.807 6.109 -3.160 1.00 97.75 72 LEU A O 1
ATOM 574 N N . GLU A 1 73 ? 2.335 7.505 -1.462 1.00 96.38 73 GLU A N 1
ATOM 575 C CA . GLU A 1 73 ? 2.214 8.718 -2.268 1.00 96.38 73 GLU A CA 1
ATOM 576 C C . GLU A 1 73 ? 3.581 9.130 -2.811 1.00 96.38 73 GLU A C 1
ATOM 578 O O . GLU A 1 73 ? 3.719 9.340 -4.019 1.00 96.38 73 GLU A O 1
ATOM 583 N N . ALA A 1 74 ? 4.608 9.141 -1.956 1.00 95.62 74 ALA A N 1
ATOM 584 C CA . ALA A 1 74 ? 5.983 9.398 -2.371 1.00 95.62 74 ALA A CA 1
ATOM 585 C C . ALA A 1 74 ? 6.437 8.407 -3.454 1.00 95.62 74 ALA A C 1
ATOM 587 O O . ALA A 1 74 ? 7.002 8.815 -4.468 1.00 95.62 74 ALA A O 1
ATOM 588 N N . MET A 1 75 ? 6.112 7.120 -3.300 1.00 95.00 75 MET A N 1
ATOM 589 C CA . MET A 1 75 ? 6.428 6.094 -4.298 1.00 95.00 75 MET A CA 1
ATOM 590 C C . MET A 1 75 ? 5.694 6.310 -5.622 1.00 95.00 75 MET A C 1
ATOM 592 O O . MET A 1 75 ? 6.299 6.178 -6.688 1.00 95.00 75 MET A O 1
ATOM 596 N N . LEU A 1 76 ? 4.402 6.648 -5.579 1.00 94.31 76 LEU A N 1
ATOM 597 C CA . LEU A 1 76 ? 3.624 6.958 -6.778 1.00 94.31 76 LEU A CA 1
ATOM 598 C C . LEU A 1 76 ? 4.190 8.187 -7.500 1.00 94.31 76 LEU A C 1
ATOM 600 O O . LEU A 1 76 ? 4.334 8.171 -8.728 1.00 94.31 76 LEU A O 1
ATOM 604 N N . PHE A 1 77 ? 4.535 9.235 -6.752 1.00 91.38 77 PHE A N 1
ATOM 605 C CA . PHE A 1 77 ? 5.184 10.423 -7.290 1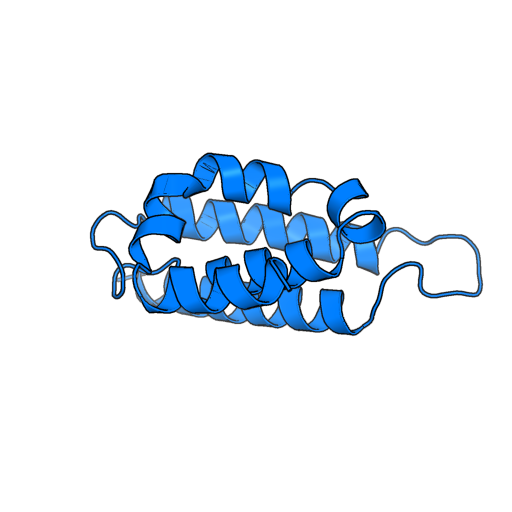.00 91.38 77 PHE A CA 1
ATOM 606 C C . PHE A 1 77 ? 6.518 10.058 -7.943 1.00 91.38 77 PHE A C 1
ATOM 608 O O . PHE A 1 77 ? 6.762 10.424 -9.091 1.00 91.38 77 PHE A O 1
ATOM 615 N N . GLU A 1 78 ? 7.349 9.269 -7.266 1.00 89.94 78 GLU A N 1
ATOM 616 C CA . GLU A 1 78 ? 8.661 8.880 -7.765 1.00 89.94 78 GLU A CA 1
ATOM 617 C C . GLU A 1 78 ? 8.571 8.130 -9.101 1.00 89.94 78 GLU A C 1
ATOM 619 O O . GLU A 1 78 ? 9.276 8.466 -10.053 1.00 89.94 78 GLU A O 1
ATOM 624 N N . ILE A 1 79 ? 7.661 7.160 -9.225 1.00 87.75 79 ILE A N 1
ATOM 625 C CA . ILE A 1 79 ? 7.553 6.355 -10.451 1.00 87.75 79 ILE A CA 1
ATOM 626 C C . ILE A 1 79 ? 6.836 7.063 -11.608 1.00 87.75 79 ILE A C 1
ATOM 628 O O . ILE A 1 79 ? 6.999 6.645 -12.757 1.00 87.75 79 ILE A O 1
ATOM 632 N N . THR A 1 80 ? 6.038 8.101 -11.333 1.00 87.50 80 THR A N 1
ATOM 633 C CA . THR A 1 80 ? 5.271 8.829 -12.363 1.00 87.50 80 THR A CA 1
ATOM 634 C C . THR A 1 80 ? 5.893 10.165 -12.764 1.00 87.50 80 THR A C 1
ATOM 636 O O . THR A 1 80 ? 5.777 10.552 -13.927 1.00 87.50 80 THR A O 1
ATOM 639 N N . GLN A 1 81 ? 6.555 10.863 -11.836 1.00 79.69 81 GLN A N 1
ATOM 640 C CA . GLN A 1 81 ? 7.043 12.233 -12.027 1.00 79.69 81 GLN A CA 1
ATOM 641 C C . GLN A 1 81 ? 8.560 12.324 -12.236 1.00 79.69 81 GLN A C 1
ATOM 643 O O . GLN A 1 81 ? 9.014 13.274 -12.882 1.00 79.69 81 GLN A O 1
ATOM 648 N N . LEU A 1 82 ? 9.366 11.350 -11.780 1.00 68.44 82 LEU A N 1
ATOM 649 C CA . LEU A 1 82 ? 10.785 11.305 -12.158 1.00 68.44 82 LEU A CA 1
ATOM 650 C C . LEU A 1 82 ? 10.913 10.886 -13.626 1.00 68.44 82 LEU A C 1
ATOM 652 O O . LEU A 1 82 ? 10.994 9.702 -13.945 1.00 68.44 82 LEU A O 1
ATOM 656 N N . ARG A 1 83 ? 10.943 11.874 -14.528 1.00 57.31 83 ARG A N 1
ATOM 657 C CA . ARG A 1 83 ? 11.194 11.700 -15.968 1.00 57.31 83 ARG A CA 1
ATOM 658 C C . ARG A 1 83 ? 12.493 10.919 -16.218 1.00 57.31 83 ARG A C 1
ATOM 660 O O . ARG A 1 83 ? 13.571 11.478 -16.015 1.00 57.31 83 ARG A O 1
ATOM 667 N N . PRO A 1 84 ? 12.443 9.715 -16.810 1.00 53.97 84 PRO A N 1
ATOM 668 C CA . PRO A 1 84 ? 13.524 9.262 -17.663 1.00 53.97 84 PRO A CA 1
ATOM 669 C C . PRO A 1 84 ? 13.382 10.009 -18.994 1.00 53.97 84 PRO A C 1
ATOM 671 O O . PRO A 1 84 ? 12.281 10.163 -19.528 1.00 53.97 84 PRO A O 1
ATOM 674 N N . SER A 1 85 ? 14.491 10.497 -19.534 1.00 49.59 85 SER A N 1
ATOM 675 C CA . SER A 1 85 ? 14.579 10.966 -20.916 1.00 49.59 85 SER A CA 1
ATOM 676 C C . SER A 1 85 ? 13.852 10.004 -21.873 1.00 49.59 85 SER A C 1
ATOM 678 O O . SER A 1 85 ? 14.210 8.835 -21.936 1.00 49.59 85 SER A O 1
ATOM 680 N N . ALA A 1 86 ? 12.829 10.521 -22.560 1.00 52.88 86 ALA A N 1
ATOM 681 C CA . ALA A 1 86 ? 12.122 10.004 -23.737 1.00 52.88 86 ALA A CA 1
ATOM 682 C C . ALA A 1 86 ? 12.017 8.466 -23.944 1.00 52.88 86 ALA A C 1
ATOM 684 O O . ALA A 1 86 ? 12.979 7.798 -24.312 1.00 52.88 86 ALA A O 1
ATOM 685 N N . ASN A 1 87 ? 10.763 7.984 -23.897 1.00 52.44 87 ASN A N 1
ATOM 686 C CA . ASN A 1 87 ? 10.153 6.958 -24.771 1.00 52.44 87 ASN A CA 1
ATOM 687 C C . ASN A 1 87 ? 9.782 5.555 -24.254 1.00 52.44 87 ASN A C 1
ATOM 689 O O . ASN A 1 87 ? 9.213 4.807 -25.044 1.00 52.44 87 ASN A O 1
ATOM 693 N N . ILE A 1 88 ? 9.932 5.185 -22.975 1.00 54.97 88 ILE A N 1
ATOM 694 C CA . ILE A 1 88 ? 9.316 3.936 -22.458 1.00 54.97 88 ILE A CA 1
ATOM 695 C C . ILE A 1 88 ? 8.845 4.125 -21.003 1.00 54.97 88 ILE A C 1
ATOM 697 O O . ILE A 1 88 ? 9.642 4.592 -20.184 1.00 54.97 88 ILE A O 1
ATOM 701 N N . PRO A 1 89 ? 7.595 3.760 -20.633 1.00 59.75 89 PRO A N 1
ATOM 702 C CA . PRO A 1 89 ? 7.198 3.682 -19.230 1.00 59.75 89 PRO A CA 1
ATOM 703 C C . PRO A 1 89 ? 8.088 2.664 -18.514 1.00 59.75 89 PRO A C 1
ATOM 705 O O . PRO A 1 89 ? 8.053 1.475 -18.818 1.00 59.75 89 PRO A O 1
ATOM 708 N N . LYS A 1 90 ? 8.902 3.127 -17.560 1.00 73.62 90 LYS A N 1
ATOM 709 C CA . LYS A 1 90 ? 9.805 2.259 -16.785 1.00 73.62 90 LYS A CA 1
ATOM 710 C C . LYS A 1 90 ? 9.044 1.299 -15.856 1.00 73.62 90 LYS A C 1
ATOM 712 O O . LYS A 1 90 ? 9.615 0.316 -15.398 1.00 73.62 90 LYS A O 1
ATOM 717 N N . TYR A 1 91 ? 7.770 1.589 -15.585 1.00 83.44 91 TYR A N 1
ATOM 718 C CA . TYR A 1 91 ? 6.938 0.887 -14.616 1.00 83.44 91 TYR A CA 1
ATOM 719 C C . TYR A 1 91 ? 5.593 0.486 -15.221 1.00 83.44 91 TYR A C 1
ATOM 721 O O . TYR A 1 91 ? 5.004 1.216 -16.021 1.00 83.44 91 TYR A O 1
ATOM 729 N N . SER A 1 92 ? 5.105 -0.683 -14.814 1.00 89.38 92 SER A N 1
ATOM 730 C CA . SER A 1 92 ? 3.840 -1.257 -15.266 1.00 89.38 92 SER A CA 1
ATOM 731 C C . SER A 1 92 ? 2.632 -0.395 -14.858 1.00 89.38 92 SER A C 1
ATOM 733 O O . SER A 1 92 ? 2.514 -0.025 -13.684 1.00 89.38 92 SER A O 1
ATOM 735 N N . PRO A 1 93 ? 1.662 -0.136 -15.763 1.00 91.19 93 PRO A N 1
ATOM 736 C CA . PRO A 1 93 ? 0.408 0.546 -15.421 1.00 91.19 93 PRO A CA 1
ATOM 737 C C . PRO A 1 93 ? -0.359 -0.125 -14.275 1.00 91.19 93 PRO A C 1
ATOM 739 O O . PRO A 1 93 ? -1.087 0.537 -13.537 1.00 91.19 93 PRO A O 1
ATOM 742 N N . ARG A 1 94 ? -0.174 -1.440 -14.091 1.00 93.56 94 ARG A N 1
ATOM 743 C CA . ARG A 1 94 ? -0.789 -2.207 -13.002 1.00 93.56 94 ARG A CA 1
ATOM 744 C C . ARG A 1 94 ? -0.283 -1.755 -11.632 1.00 93.56 94 ARG A C 1
ATOM 746 O O . ARG A 1 94 ? -1.084 -1.637 -10.711 1.00 93.56 94 ARG A O 1
ATOM 753 N N . VAL A 1 95 ? 1.016 -1.477 -11.503 1.00 94.75 95 VAL A N 1
ATOM 754 C CA . VAL A 1 95 ? 1.611 -0.962 -10.258 1.00 94.75 95 VAL A CA 1
ATOM 755 C C . VAL A 1 95 ? 1.011 0.398 -9.917 1.00 94.75 95 VAL A C 1
ATOM 757 O O . VAL A 1 95 ? 0.568 0.608 -8.791 1.00 94.75 95 VAL A O 1
ATOM 760 N N . ILE A 1 96 ? 0.934 1.287 -10.910 1.00 94.94 96 ILE A N 1
ATOM 761 C CA . ILE A 1 96 ? 0.368 2.634 -10.762 1.00 94.94 96 ILE A CA 1
ATOM 762 C C . ILE A 1 96 ? -1.093 2.550 -10.305 1.00 94.94 96 ILE A C 1
ATOM 764 O O . ILE A 1 96 ? -1.468 3.176 -9.316 1.00 94.94 96 ILE A O 1
ATOM 768 N N . ALA A 1 97 ? -1.908 1.729 -10.972 1.00 96.56 97 ALA A N 1
ATOM 769 C CA . ALA A 1 97 ? -3.317 1.557 -10.625 1.00 96.56 97 ALA A CA 1
ATOM 770 C C . ALA A 1 97 ? -3.510 1.030 -9.192 1.00 96.56 97 ALA A C 1
ATOM 772 O O . ALA A 1 97 ? -4.402 1.486 -8.472 1.00 96.56 97 ALA A O 1
ATOM 773 N N . VAL A 1 98 ? -2.668 0.089 -8.757 1.00 97.38 98 VAL A N 1
ATOM 774 C CA . VAL A 1 98 ? -2.730 -0.483 -7.405 1.00 97.38 98 VAL A CA 1
ATOM 775 C C . VAL A 1 98 ? -2.308 0.538 -6.347 1.00 97.38 98 VAL A C 1
ATOM 777 O O . VAL A 1 98 ? -3.001 0.656 -5.337 1.00 97.38 98 VAL A O 1
ATOM 780 N N . LEU A 1 99 ? -1.251 1.318 -6.596 1.00 97.25 99 LEU A N 1
ATOM 781 C CA . LEU A 1 99 ? -0.844 2.430 -5.728 1.00 97.25 99 LEU A CA 1
ATOM 782 C C . LEU A 1 99 ? -1.958 3.469 -5.585 1.00 97.25 99 LEU A C 1
ATOM 784 O O . LEU A 1 99 ? -2.363 3.777 -4.467 1.00 97.25 99 LEU A O 1
ATOM 788 N N . MET A 1 100 ? -2.518 3.946 -6.700 1.00 97.50 100 MET A N 1
ATOM 789 C CA . MET A 1 100 ? -3.624 4.911 -6.685 1.00 97.50 100 MET A CA 1
ATOM 790 C C . MET A 1 100 ? -4.853 4.379 -5.937 1.00 97.50 100 MET A C 1
ATOM 792 O O . MET A 1 100 ? -5.485 5.106 -5.170 1.00 97.50 100 MET A O 1
ATOM 796 N N . THR A 1 101 ? -5.189 3.100 -6.129 1.00 97.81 101 THR A N 1
ATOM 797 C CA . THR A 1 101 ? -6.322 2.467 -5.438 1.00 97.81 101 THR A CA 1
ATOM 798 C C . THR A 1 101 ? -6.070 2.371 -3.934 1.00 97.81 101 THR A C 1
ATOM 800 O O . THR A 1 101 ? -6.967 2.663 -3.144 1.00 97.81 101 THR A O 1
ATOM 803 N N . ALA A 1 102 ? -4.861 1.975 -3.525 1.00 97.62 102 ALA A N 1
ATOM 804 C CA . ALA A 1 102 ? -4.489 1.893 -2.116 1.00 97.62 102 ALA A CA 1
ATOM 805 C C . ALA A 1 102 ? -4.519 3.275 -1.449 1.00 97.62 102 ALA A C 1
ATOM 807 O O . ALA A 1 102 ? -5.143 3.422 -0.402 1.00 97.62 102 ALA A O 1
ATOM 808 N N . LEU A 1 103 ? -3.944 4.293 -2.095 1.00 97.69 103 LEU A N 1
ATOM 809 C CA . LEU A 1 103 ? -3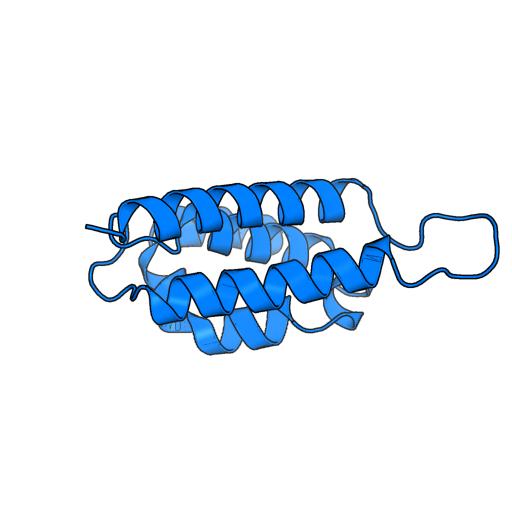.979 5.681 -1.624 1.00 97.69 103 LEU A CA 1
ATOM 810 C C . LEU A 1 103 ? -5.406 6.194 -1.453 1.00 97.69 103 LEU A C 1
ATOM 812 O O . LEU A 1 103 ? -5.727 6.764 -0.417 1.00 97.69 103 LEU A O 1
ATOM 816 N N . THR A 1 104 ? -6.287 5.922 -2.418 1.00 96.31 104 THR A N 1
ATOM 817 C CA . THR A 1 104 ? -7.702 6.321 -2.336 1.00 96.31 104 THR A CA 1
ATOM 818 C C . THR A 1 104 ? -8.393 5.708 -1.112 1.00 96.31 104 THR A C 1
ATOM 820 O O . THR A 1 104 ? -9.128 6.396 -0.409 1.00 96.31 104 THR A O 1
ATOM 823 N N . LYS A 1 105 ? -8.132 4.426 -0.820 1.00 95.69 105 LYS A N 1
ATOM 824 C CA . LYS A 1 105 ? -8.693 3.733 0.354 1.00 95.69 105 LYS A CA 1
ATOM 825 C C . LYS A 1 105 ? -8.128 4.254 1.672 1.00 95.69 105 LYS A C 1
ATOM 827 O O . LYS A 1 105 ? -8.857 4.346 2.654 1.00 95.69 105 LYS A O 1
ATOM 832 N N . LEU A 1 106 ? -6.834 4.561 1.714 1.00 95.12 106 LEU A N 1
ATOM 833 C CA . LEU A 1 106 ? -6.206 5.135 2.903 1.00 95.12 106 LEU A CA 1
ATOM 834 C C . LEU A 1 106 ? -6.726 6.557 3.159 1.00 95.12 106 LEU A C 1
ATOM 836 O O . LEU A 1 106 ? -7.086 6.862 4.291 1.00 95.12 106 LEU A O 1
ATOM 840 N N . ALA A 1 107 ? -6.863 7.375 2.111 1.00 92.31 107 ALA A N 1
ATOM 841 C CA . ALA A 1 107 ? -7.414 8.727 2.195 1.00 92.31 107 ALA A CA 1
ATOM 842 C C . ALA A 1 107 ? -8.872 8.748 2.670 1.00 92.31 107 ALA A C 1
ATOM 844 O O . ALA A 1 107 ? -9.232 9.571 3.506 1.00 92.31 107 ALA A O 1
ATOM 845 N N . SER A 1 108 ? -9.721 7.836 2.181 1.00 89.88 108 SER A N 1
ATOM 846 C CA . SER A 1 108 ? -11.108 7.776 2.661 1.00 89.88 108 SER A CA 1
ATOM 847 C C . SER A 1 108 ? -11.163 7.456 4.158 1.00 89.88 108 SER A C 1
ATOM 849 O O . SER A 1 108 ? -11.937 8.049 4.897 1.00 89.88 108 SER A O 1
ATOM 851 N N . ARG A 1 109 ? -10.281 6.566 4.630 1.00 85.88 109 ARG A N 1
ATOM 852 C CA . ARG A 1 109 ? -10.217 6.163 6.042 1.00 85.88 109 ARG A CA 1
ATOM 853 C C . ARG A 1 109 ? -9.620 7.237 6.938 1.00 85.88 109 ARG A C 1
ATOM 855 O O . ARG A 1 109 ? -10.036 7.338 8.085 1.00 85.88 109 ARG A O 1
ATOM 862 N N . SER A 1 110 ? -8.650 8.011 6.452 1.00 73.56 110 SER A N 1
ATOM 863 C CA . SER A 1 110 ? -8.094 9.125 7.223 1.00 73.56 110 SER A CA 1
ATOM 864 C C . SER A 1 110 ? -9.118 10.249 7.404 1.00 73.56 110 SER A C 1
ATOM 866 O O . SER A 1 110 ? -9.131 10.879 8.457 1.00 73.56 110 SER A O 1
ATOM 868 N N . GLN A 1 111 ? -10.023 10.446 6.437 1.00 61.75 111 GLN A N 1
ATOM 869 C CA . GLN A 1 111 ? -11.145 11.387 6.538 1.00 61.75 111 GLN A CA 1
ATOM 870 C C . GLN A 1 111 ? -12.237 10.920 7.511 1.00 61.75 111 GLN A C 1
ATOM 872 O O . GLN A 1 111 ? -12.740 11.740 8.272 1.00 61.75 111 GLN A O 1
ATOM 877 N N . ASP A 1 112 ? -12.538 9.616 7.564 1.00 57.84 112 ASP A N 1
ATOM 878 C CA . ASP A 1 112 ? -13.491 9.031 8.530 1.00 57.84 112 ASP A CA 1
ATOM 879 C C . ASP A 1 112 ? -13.043 9.173 10.004 1.00 57.84 112 ASP A C 1
ATOM 881 O O . ASP A 1 112 ? -13.810 8.903 10.929 1.00 57.84 112 ASP A O 1
ATOM 885 N N . LEU A 1 113 ? -11.786 9.570 10.234 1.00 54.41 113 LEU A N 1
ATOM 886 C CA . LEU A 1 113 ? -11.178 9.776 11.551 1.00 54.41 113 LEU A CA 1
ATOM 887 C C . LEU A 1 113 ? -11.133 11.257 11.976 1.00 54.41 113 LEU A C 1
ATOM 889 O O . LEU A 1 113 ? -10.639 11.553 13.067 1.00 54.41 113 LEU A O 1
ATOM 893 N N . ILE A 1 114 ? -11.641 12.177 11.146 1.00 52.34 114 ILE A N 1
ATOM 894 C CA . ILE A 1 114 ? -11.799 13.599 11.481 1.00 52.34 114 ILE A CA 1
ATOM 895 C C . ILE A 1 114 ? -13.206 13.784 12.093 1.00 52.34 114 ILE A C 1
ATOM 897 O O . ILE A 1 114 ? -14.185 13.546 11.387 1.00 52.34 114 ILE A O 1
ATOM 901 N N . PRO A 1 115 ? -13.324 14.138 13.390 1.00 51.41 115 PRO A N 1
ATOM 902 C CA . PRO A 1 115 ? -14.610 14.293 14.079 1.00 51.41 115 PRO A CA 1
ATOM 903 C C . PRO A 1 115 ? -15.432 15.500 13.611 1.00 51.41 115 PRO A C 1
ATOM 905 O O . PRO A 1 115 ? -14.832 16.502 13.154 1.00 51.41 115 PRO A O 1
#

Foldseek 3Di:
DVLVVLLVVCVVQVCCCVVCVVVLLVLLLDQVCCVPVVSNNLSSLLSLLVRLACVNPVSRDLVSLVSNLVSLVVNLCCQPVPDDPDDDRPGDVSSNVSSVSSNVSSVVRNVVPPD

pLDDT: mean 87.55, std 13.2, range [49.59, 97.81]

Sequence (115 aa):
VMSSQLQVLCKQHPSLVVELSKTLLEFSGTVSNIQTKEDLYIHVVWAIGEYASVTHDKRCTVEQINTFFDVLEAMLFEITQLRPSANIPKYSPRVIAVLMTALTKLASRSQDLIP